Protein AF-A0A401TDI7-F1 (afdb_monomer_lite)

Foldseek 3Di:
DVVVVVCVVVVHQDDLVVVLVVVVVCCVVVVPPDDDPSDVVVSVVVCVVPVDDRPPCPPPPVPDPPVVVVVVVVVVVVVCVVVVDDPVRDDDPPDPPPPDDDDDDDD

Sequence (107 aa):
MEWIRQRRSERMPLTGLMALKQAGKYHKELDIKGGCQYSEDWLQKLKKCNGVKYLKICGDKASADHEAAEIYVGEFAKLISAESLRPEQIYNADETALSWRYVLRKT

Structure (mmCIF, N/CA/C/O backbone):
data_AF-A0A401TDI7-F1
#
_entry.id   AF-A0A401TDI7-F1
#
loop_
_atom_site.group_PDB
_atom_site.id
_atom_site.type_symbol
_atom_site.label_atom_id
_atom_site.label_alt_id
_atom_site.label_comp_id
_atom_site.label_asym_id
_atom_site.label_entity_id
_atom_site.label_seq_id
_atom_site.pdbx_PDB_ins_code
_atom_site.Cartn_x
_atom_site.Cartn_y
_atom_site.Cartn_z
_atom_site.occupancy
_atom_site.B_iso_or_equiv
_atom_site.auth_seq_id
_atom_site.auth_comp_id
_atom_site.auth_asym_id
_atom_site.auth_atom_id
_atom_site.pdbx_PDB_model_num
ATOM 1 N N . MET A 1 1 ? -2.093 3.746 -17.367 1.00 70.00 1 MET A N 1
ATOM 2 C CA . MET A 1 1 ? -2.601 3.875 -15.975 1.00 70.00 1 MET A CA 1
ATOM 3 C C . MET A 1 1 ? -3.731 2.905 -15.632 1.00 70.00 1 MET A C 1
ATOM 5 O O . MET A 1 1 ? -3.934 2.652 -14.451 1.00 70.00 1 MET A O 1
ATOM 9 N N . GLU A 1 2 ? -4.467 2.360 -16.605 1.00 84.19 2 GLU A N 1
ATOM 10 C CA . GLU A 1 2 ? -5.600 1.448 -16.356 1.00 84.19 2 GLU A CA 1
ATOM 11 C C . GLU A 1 2 ? -5.231 0.220 -15.536 1.00 84.19 2 GLU A C 1
ATOM 13 O O . GLU A 1 2 ? -5.919 -0.069 -14.569 1.00 84.19 2 GLU A O 1
ATOM 18 N N . TRP A 1 3 ? -4.082 -0.398 -15.804 1.00 86.56 3 TRP A N 1
ATOM 19 C CA . TRP A 1 3 ? -3.602 -1.511 -14.987 1.00 86.56 3 TRP A CA 1
ATOM 20 C C . TRP A 1 3 ? -3.443 -1.152 -13.501 1.00 86.56 3 TRP A C 1
ATOM 22 O O . TRP A 1 3 ? -3.889 -1.889 -12.630 1.00 86.56 3 TRP A O 1
ATOM 32 N N . ILE A 1 4 ? -2.879 0.019 -13.183 1.00 82.31 4 ILE A N 1
ATOM 33 C CA . ILE A 1 4 ? -2.763 0.486 -11.790 1.00 82.31 4 ILE A CA 1
ATOM 34 C C . ILE A 1 4 ? -4.152 0.717 -11.178 1.00 82.31 4 ILE A C 1
ATOM 36 O O . ILE A 1 4 ? -4.367 0.401 -10.009 1.00 82.31 4 ILE A O 1
ATOM 40 N N . ARG A 1 5 ? -5.102 1.251 -11.959 1.00 82.75 5 ARG A N 1
ATOM 41 C CA . ARG A 1 5 ? -6.491 1.458 -11.517 1.00 82.75 5 ARG A CA 1
ATOM 42 C C . ARG A 1 5 ? -7.195 0.129 -11.231 1.00 82.75 5 ARG A C 1
ATOM 44 O O . ARG A 1 5 ? -7.788 -0.001 -10.166 1.00 82.75 5 ARG A O 1
ATOM 51 N N . GLN A 1 6 ? -7.041 -0.859 -12.109 1.00 85.00 6 GLN A N 1
ATOM 52 C CA . GLN A 1 6 ? -7.579 -2.208 -11.937 1.00 85.00 6 GLN A CA 1
ATOM 53 C C . GLN A 1 6 ? -7.014 -2.893 -10.682 1.00 85.00 6 GLN A C 1
ATOM 55 O O . GLN A 1 6 ? -7.759 -3.428 -9.864 1.00 85.00 6 GLN A O 1
ATOM 60 N N . ARG A 1 7 ? -5.697 -2.816 -10.454 1.00 83.88 7 ARG A N 1
ATOM 61 C CA . ARG A 1 7 ? -5.082 -3.410 -9.252 1.00 83.88 7 ARG A CA 1
ATOM 62 C C . ARG A 1 7 ? -5.596 -2.780 -7.959 1.00 83.88 7 ARG A C 1
ATOM 64 O O . ARG A 1 7 ? -5.773 -3.478 -6.964 1.00 83.88 7 ARG A O 1
ATOM 71 N N . ARG A 1 8 ? -5.877 -1.472 -7.979 1.00 80.12 8 ARG A N 1
ATOM 72 C CA . ARG A 1 8 ? -6.491 -0.770 -6.845 1.00 80.12 8 ARG A CA 1
ATOM 73 C C . ARG A 1 8 ? -7.943 -1.193 -6.613 1.00 80.12 8 ARG A C 1
ATOM 75 O O . ARG A 1 8 ? -8.313 -1.362 -5.456 1.00 80.12 8 ARG A O 1
ATOM 82 N N . SER A 1 9 ? -8.748 -1.402 -7.661 1.00 80.19 9 SER A N 1
ATOM 83 C CA . SER A 1 9 ? -10.120 -1.915 -7.494 1.00 80.19 9 SER A CA 1
ATOM 84 C C . SER A 1 9 ? -10.153 -3.339 -6.9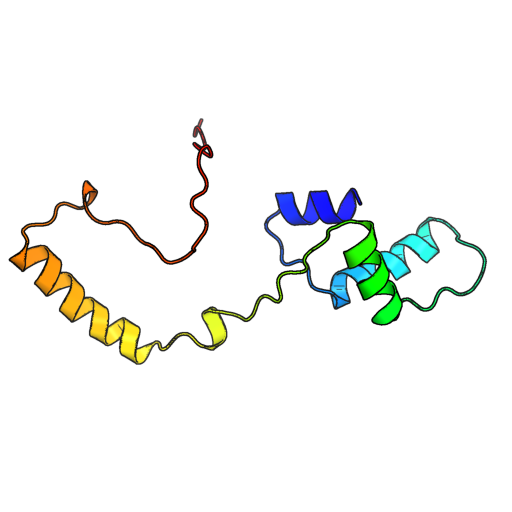38 1.00 80.19 9 SER A C 1
ATOM 86 O O . SER A 1 9 ? -11.045 -3.672 -6.168 1.00 80.19 9 SER A O 1
ATOM 88 N N . GLU A 1 10 ? -9.142 -4.150 -7.255 1.00 82.69 10 GLU A N 1
ATOM 89 C CA . GLU A 1 10 ? -8.957 -5.504 -6.711 1.00 82.69 10 GLU A CA 1
ATOM 90 C C . GLU A 1 10 ? -8.411 -5.517 -5.267 1.00 82.69 10 GLU A C 1
ATOM 92 O O . GLU A 1 10 ? -8.174 -6.588 -4.715 1.00 82.69 10 GLU A O 1
ATOM 97 N N . ARG A 1 11 ? -8.176 -4.345 -4.649 1.00 74.94 11 ARG A N 1
ATOM 98 C CA . ARG A 1 11 ? -7.535 -4.187 -3.324 1.00 74.94 11 ARG A CA 1
ATOM 99 C C . ARG A 1 11 ? -6.197 -4.925 -3.190 1.00 74.94 11 ARG A C 1
ATOM 101 O O . ARG A 1 11 ? -5.790 -5.311 -2.097 1.00 74.94 11 ARG A O 1
ATOM 108 N N . MET A 1 12 ? -5.494 -5.112 -4.302 1.00 74.94 12 MET A N 1
ATOM 109 C CA . MET A 1 12 ? -4.231 -5.832 -4.317 1.00 74.94 12 MET A CA 1
ATOM 110 C C . MET A 1 12 ? -3.066 -4.867 -4.053 1.00 74.94 12 MET A C 1
ATOM 112 O O . MET A 1 12 ? -3.051 -3.757 -4.600 1.00 74.94 12 MET A O 1
ATOM 116 N N . PRO A 1 13 ? -2.047 -5.286 -3.285 1.00 71.25 13 PRO A N 1
ATOM 117 C CA . PRO A 1 13 ? -0.812 -4.543 -3.114 1.00 71.25 13 PRO A CA 1
ATOM 118 C C . PRO A 1 13 ? -0.224 -4.040 -4.429 1.00 71.25 13 PRO A C 1
ATOM 120 O O . PRO A 1 13 ? 0.020 -4.809 -5.364 1.00 71.25 13 PRO A O 1
ATOM 123 N N . LEU A 1 14 ? 0.057 -2.741 -4.483 1.00 76.69 14 LEU A N 1
ATOM 124 C CA . LEU A 1 14 ? 0.787 -2.130 -5.583 1.00 76.69 14 LEU A CA 1
ATOM 125 C C . LEU A 1 14 ? 2.193 -1.798 -5.081 1.00 76.69 14 LEU A C 1
ATOM 127 O O . LEU A 1 14 ? 2.410 -0.754 -4.468 1.00 76.69 14 LEU A O 1
ATOM 131 N N . THR A 1 15 ? 3.147 -2.697 -5.320 1.00 82.81 15 THR A N 1
ATOM 132 C CA . THR A 1 15 ? 4.562 -2.462 -4.994 1.00 82.81 15 THR A CA 1
ATOM 133 C C . THR A 1 15 ? 5.329 -1.954 -6.213 1.00 82.81 15 THR A C 1
ATOM 135 O O . THR A 1 15 ? 4.931 -2.180 -7.359 1.00 82.81 15 THR A O 1
ATOM 138 N N . GLY A 1 16 ? 6.456 -1.276 -5.976 1.00 82.94 16 GLY A N 1
ATOM 139 C CA . GLY A 1 16 ? 7.305 -0.762 -7.054 1.00 82.94 16 GLY A CA 1
ATOM 140 C C . GLY A 1 16 ? 7.817 -1.861 -7.987 1.00 82.94 16 GLY A C 1
ATOM 141 O O . GLY A 1 16 ? 7.699 -1.739 -9.203 1.00 82.94 16 GLY A O 1
ATOM 142 N N . LEU A 1 17 ? 8.267 -2.989 -7.428 1.00 85.06 17 LEU A N 1
ATOM 143 C CA . LEU A 1 17 ? 8.742 -4.146 -8.197 1.00 85.06 17 LEU A CA 1
ATOM 144 C C . LEU A 1 17 ? 7.672 -4.719 -9.134 1.00 85.06 17 LEU A C 1
ATOM 146 O O . LEU A 1 17 ? 7.982 -5.131 -10.250 1.00 85.06 17 LEU A O 1
ATOM 150 N N . MET A 1 18 ? 6.409 -4.734 -8.704 1.00 87.44 18 MET A N 1
ATOM 151 C CA . MET A 1 18 ? 5.306 -5.204 -9.544 1.00 87.44 18 MET A CA 1
ATOM 152 C C . MET A 1 18 ? 5.066 -4.269 -10.726 1.00 87.44 18 MET A C 1
ATOM 154 O O . MET A 1 18 ? 4.860 -4.743 -11.840 1.00 87.44 18 MET A O 1
ATOM 158 N N . ALA A 1 19 ? 5.133 -2.955 -10.505 1.00 86.56 19 ALA A N 1
ATOM 159 C CA . ALA A 1 19 ? 5.010 -1.982 -11.584 1.00 86.56 19 ALA A CA 1
ATOM 160 C C . ALA A 1 19 ? 6.174 -2.066 -12.578 1.00 86.56 19 ALA A C 1
ATOM 162 O O . ALA A 1 19 ? 5.932 -2.018 -13.780 1.00 86.56 19 ALA A O 1
ATOM 163 N N . LEU A 1 20 ? 7.407 -2.266 -12.100 1.00 89.38 20 LEU A N 1
ATOM 164 C CA . LEU A 1 20 ? 8.575 -2.479 -12.961 1.00 89.38 20 LEU A CA 1
ATOM 165 C C . LEU A 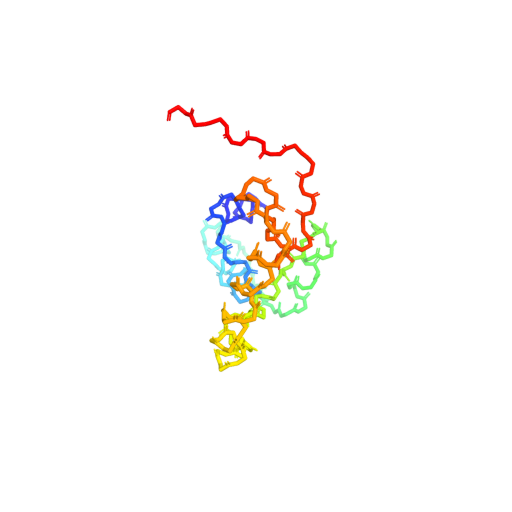1 20 ? 8.420 -3.740 -13.826 1.00 89.38 20 LEU A C 1
ATOM 167 O O . LEU A 1 20 ? 8.576 -3.680 -15.045 1.00 89.38 20 LEU A O 1
ATOM 171 N N . LYS A 1 21 ? 8.036 -4.874 -13.218 1.00 89.94 21 LYS A N 1
ATOM 172 C CA . LYS A 1 21 ? 7.774 -6.125 -13.951 1.00 89.94 21 LYS A CA 1
ATOM 173 C C . LYS A 1 21 ? 6.661 -5.960 -14.985 1.00 89.94 21 LYS A C 1
ATOM 175 O O . LYS A 1 21 ? 6.813 -6.405 -16.121 1.00 89.94 21 LYS A O 1
ATOM 180 N N . GLN A 1 22 ? 5.562 -5.305 -14.611 1.00 91.44 22 GLN A N 1
ATOM 181 C CA . GLN A 1 22 ? 4.451 -5.074 -15.530 1.00 91.44 22 GLN A CA 1
ATOM 182 C C . GLN A 1 22 ? 4.850 -4.156 -16.690 1.00 91.44 22 GLN A C 1
ATOM 184 O O . GLN A 1 22 ? 4.454 -4.404 -17.825 1.00 91.44 22 GLN A O 1
ATOM 189 N N . ALA A 1 23 ? 5.643 -3.116 -16.432 1.00 90.50 23 ALA A N 1
ATOM 190 C CA . ALA A 1 23 ? 6.125 -2.223 -17.478 1.00 90.50 23 ALA A CA 1
ATOM 191 C C . ALA A 1 23 ? 6.977 -2.976 -18.513 1.00 90.50 23 ALA A C 1
ATOM 193 O O . ALA A 1 23 ? 6.769 -2.807 -19.711 1.00 90.50 23 ALA A O 1
ATOM 194 N N . GLY A 1 24 ? 7.843 -3.890 -18.059 1.00 91.38 24 GLY A N 1
ATOM 195 C CA . GLY A 1 24 ? 8.593 -4.786 -18.943 1.00 91.38 24 GLY A CA 1
ATOM 196 C C . GLY A 1 24 ? 7.709 -5.753 -19.742 1.00 91.38 24 GLY A C 1
ATOM 197 O O . GLY A 1 24 ? 8.028 -6.064 -20.887 1.00 91.38 24 GLY A O 1
ATOM 198 N N . LYS A 1 25 ? 6.581 -6.205 -19.178 1.00 92.44 25 LYS A N 1
ATOM 199 C CA . LYS A 1 25 ? 5.590 -7.014 -19.907 1.00 92.44 25 LYS A CA 1
ATOM 200 C C . LYS A 1 25 ? 4.931 -6.202 -21.026 1.00 92.44 25 LYS A C 1
ATOM 202 O O . LYS A 1 25 ? 4.948 -6.644 -22.170 1.00 92.44 25 LYS A O 1
ATOM 207 N N . TYR A 1 26 ? 4.466 -4.988 -20.727 1.00 91.69 26 TYR A N 1
ATOM 208 C CA . TYR A 1 26 ? 3.883 -4.105 -21.742 1.00 91.69 26 TYR A CA 1
ATOM 209 C C . TYR A 1 26 ? 4.874 -3.691 -22.823 1.00 91.69 26 TYR A C 1
ATOM 211 O O . TYR A 1 26 ? 4.481 -3.567 -23.974 1.00 91.69 26 TYR A O 1
ATOM 219 N N . HIS A 1 27 ? 6.154 -3.524 -22.487 1.00 92.31 27 HIS A N 1
ATOM 220 C CA . HIS A 1 27 ? 7.192 -3.248 -23.481 1.00 92.31 27 HIS A CA 1
ATOM 221 C C . HIS A 1 27 ? 7.221 -4.301 -24.593 1.00 92.31 27 HIS A C 1
ATOM 223 O O . HIS A 1 27 ? 7.329 -3.958 -25.765 1.00 92.31 27 HIS A O 1
ATOM 229 N N . LYS A 1 28 ? 7.103 -5.578 -24.205 1.00 91.25 28 LYS A N 1
ATOM 230 C CA . LYS A 1 28 ? 7.084 -6.715 -25.129 1.00 91.25 28 LYS A CA 1
ATOM 231 C C . LYS A 1 28 ? 5.755 -6.820 -25.871 1.00 91.25 28 LYS A C 1
ATOM 233 O O . LYS A 1 28 ? 5.753 -7.022 -27.074 1.00 91.25 28 LYS A O 1
ATOM 238 N N . GLU A 1 29 ? 4.636 -6.685 -25.159 1.00 93.88 29 GLU A N 1
ATOM 239 C CA . GLU A 1 29 ? 3.290 -6.814 -25.744 1.00 93.88 29 GLU A CA 1
ATOM 240 C C . GLU A 1 29 ? 2.966 -5.704 -26.749 1.00 93.88 29 GLU A C 1
ATOM 242 O O . GLU A 1 29 ? 2.248 -5.944 -27.713 1.00 93.88 29 GLU A O 1
ATOM 247 N N . LEU A 1 30 ? 3.495 -4.499 -26.529 1.00 91.88 30 LEU A N 1
ATOM 248 C CA . LEU A 1 30 ? 3.286 -3.341 -27.398 1.00 91.88 30 LEU A CA 1
ATOM 249 C C . LEU A 1 30 ? 4.381 -3.181 -28.466 1.00 91.88 30 LEU A C 1
ATOM 251 O O . LEU A 1 30 ? 4.372 -2.175 -29.170 1.00 91.88 30 LEU A O 1
ATOM 255 N N . ASP A 1 31 ? 5.322 -4.129 -28.557 1.00 91.88 31 ASP A N 1
ATOM 256 C CA . ASP A 1 31 ? 6.469 -4.108 -29.480 1.00 91.88 31 ASP A CA 1
ATOM 257 C C . ASP A 1 31 ? 7.195 -2.747 -29.512 1.00 91.88 31 ASP A C 1
ATOM 259 O O . ASP A 1 31 ? 7.482 -2.161 -30.561 1.00 91.88 31 ASP A O 1
ATOM 263 N N . ILE A 1 32 ? 7.450 -2.185 -28.324 1.00 90.50 32 ILE A N 1
ATOM 264 C CA . ILE A 1 32 ? 8.098 -0.878 -28.212 1.00 90.50 32 ILE A CA 1
ATOM 265 C C . ILE A 1 32 ? 9.546 -1.021 -28.683 1.00 90.50 32 ILE A C 1
ATOM 267 O O . ILE A 1 32 ? 10.338 -1.758 -28.100 1.00 90.50 32 ILE A O 1
ATOM 271 N N . LYS A 1 33 ? 9.910 -0.288 -29.738 1.00 91.00 33 LYS A N 1
ATOM 272 C CA . LYS A 1 33 ? 11.274 -0.305 -30.272 1.00 91.00 33 LYS A CA 1
ATOM 273 C C . LYS A 1 33 ? 12.235 0.453 -29.354 1.00 91.00 33 LYS A C 1
ATOM 275 O O . LYS A 1 33 ? 11.961 1.579 -28.943 1.00 91.00 33 LYS A O 1
ATOM 280 N N . GLY A 1 34 ? 13.408 -0.137 -29.130 1.00 84.31 34 GLY A N 1
ATOM 281 C CA . GLY A 1 34 ? 14.492 0.447 -28.338 1.00 84.31 34 GLY A CA 1
ATOM 282 C C . GLY A 1 34 ? 14.479 -0.000 -26.876 1.00 84.31 34 GLY A C 1
ATOM 283 O O . GLY A 1 34 ? 13.434 -0.235 -26.280 1.00 84.31 34 GLY A O 1
ATOM 284 N N . GLY A 1 35 ? 15.665 -0.125 -26.279 1.00 81.12 35 GLY A N 1
ATOM 285 C CA . GLY A 1 35 ? 15.790 -0.551 -24.888 1.00 81.12 35 GLY A CA 1
ATOM 286 C C . GLY A 1 35 ? 15.259 0.509 -23.924 1.00 81.12 35 GLY A C 1
ATOM 287 O O . GLY A 1 35 ? 15.731 1.643 -23.921 1.00 81.12 35 GLY A O 1
ATOM 288 N N . CYS A 1 36 ? 14.315 0.134 -23.061 1.00 81.38 36 CYS A N 1
ATOM 289 C CA . CYS A 1 36 ? 13.928 0.943 -21.909 1.00 81.38 36 CYS A CA 1
ATOM 290 C C . CYS A 1 36 ? 14.438 0.271 -20.631 1.00 81.38 36 CYS A C 1
ATOM 292 O O . CYS A 1 36 ? 14.058 -0.860 -20.323 1.00 81.38 36 CYS A O 1
ATOM 294 N N . GLN A 1 37 ? 15.294 0.960 -19.873 1.00 83.31 37 GLN A N 1
ATOM 295 C CA . GLN A 1 37 ? 15.640 0.519 -18.526 1.00 83.31 37 GLN A CA 1
ATOM 296 C C . GLN A 1 37 ? 14.527 0.930 -17.562 1.00 83.31 37 GLN A C 1
ATOM 298 O O . GLN A 1 37 ? 14.409 2.090 -17.168 1.00 83.31 37 GLN A O 1
ATOM 303 N N . TYR A 1 38 ? 13.721 -0.049 -17.162 1.00 87.50 38 TYR A N 1
ATOM 304 C CA . TYR A 1 38 ? 12.733 0.082 -16.094 1.00 87.50 38 TYR A CA 1
ATOM 305 C C . TYR A 1 38 ? 13.439 0.084 -14.729 1.00 87.50 38 TYR A C 1
ATOM 307 O O . TYR A 1 38 ? 13.390 -0.892 -13.983 1.00 87.50 38 TYR A O 1
ATOM 315 N N . SER A 1 39 ? 14.162 1.168 -14.446 1.00 87.69 39 SER A N 1
ATOM 316 C CA . SER A 1 39 ? 14.892 1.394 -13.197 1.00 87.69 39 SER A CA 1
ATOM 317 C C . SER A 1 39 ? 14.007 2.017 -12.112 1.00 87.69 39 SER A C 1
ATOM 319 O O . SER A 1 39 ? 12.880 2.455 -12.368 1.00 87.69 39 SER A O 1
ATOM 321 N N . GLU A 1 40 ? 14.529 2.109 -10.887 1.00 85.94 40 GLU A N 1
ATOM 322 C CA . GLU A 1 40 ? 13.851 2.837 -9.808 1.00 85.94 40 GLU A CA 1
ATOM 323 C C . GLU A 1 40 ? 13.617 4.311 -10.184 1.00 85.94 40 GLU A C 1
ATOM 325 O O . GLU A 1 40 ? 12.539 4.839 -9.926 1.00 85.94 40 GLU A O 1
ATOM 330 N N . ASP A 1 41 ? 14.547 4.960 -10.890 1.00 89.06 41 ASP A N 1
ATOM 331 C CA . ASP A 1 41 ? 14.373 6.346 -11.351 1.00 89.06 41 ASP A CA 1
ATOM 332 C C . ASP A 1 41 ? 13.206 6.498 -12.329 1.00 89.06 41 ASP A C 1
ATOM 334 O O . ASP A 1 41 ? 12.433 7.460 -12.253 1.00 89.06 41 ASP A O 1
ATOM 338 N N . TRP A 1 42 ? 13.043 5.537 -13.244 1.00 90.25 42 TRP A N 1
ATOM 339 C CA . TRP A 1 42 ? 11.884 5.498 -14.133 1.00 90.25 42 TRP A CA 1
ATOM 340 C C . TRP A 1 42 ? 10.589 5.374 -13.324 1.00 90.25 42 TRP A C 1
ATOM 342 O O . TRP A 1 42 ? 9.622 6.100 -13.570 1.00 90.25 42 TRP A O 1
ATOM 352 N N . LEU A 1 43 ? 10.591 4.515 -12.303 1.00 88.00 43 LEU A N 1
ATOM 353 C CA . LEU A 1 43 ? 9.450 4.339 -11.416 1.00 88.00 43 LEU A CA 1
ATOM 354 C C . LEU A 1 43 ? 9.134 5.620 -10.629 1.00 88.00 43 LEU A C 1
ATOM 356 O O . LEU A 1 43 ? 7.965 5.977 -10.505 1.00 88.00 43 LEU A O 1
ATOM 360 N N . GLN A 1 44 ? 10.136 6.337 -10.117 1.00 86.50 44 GLN A N 1
ATOM 361 C CA . GLN A 1 44 ? 9.943 7.610 -9.411 1.00 86.50 44 GLN A CA 1
ATOM 362 C C . GLN A 1 44 ? 9.354 8.687 -10.328 1.00 86.50 44 GLN A C 1
ATOM 364 O O . GLN A 1 44 ? 8.433 9.408 -9.933 1.00 86.50 44 GLN A O 1
ATOM 369 N N . LYS A 1 45 ? 9.810 8.760 -11.583 1.00 88.88 45 LYS A N 1
ATOM 370 C CA . LYS A 1 45 ? 9.214 9.651 -12.589 1.00 88.88 45 LYS A CA 1
ATOM 371 C C . LYS A 1 45 ? 7.760 9.277 -12.870 1.00 88.88 45 LYS A C 1
ATOM 373 O O . LYS A 1 45 ? 6.902 10.154 -12.827 1.00 88.88 45 LYS A O 1
ATOM 378 N N . LEU A 1 46 ? 7.457 7.989 -13.048 1.00 85.25 46 LEU A N 1
ATOM 379 C CA . LEU A 1 46 ? 6.085 7.498 -13.219 1.00 85.25 46 LEU A CA 1
ATOM 380 C C . LEU A 1 46 ? 5.190 7.864 -12.019 1.00 85.25 46 LEU A C 1
ATOM 382 O O . LEU A 1 46 ? 4.061 8.316 -12.202 1.00 85.25 46 LEU A O 1
ATOM 386 N N . LYS A 1 47 ? 5.694 7.721 -10.783 1.00 84.75 47 LYS A N 1
ATOM 387 C CA . LYS A 1 47 ? 4.988 8.153 -9.560 1.00 84.75 47 LYS A CA 1
ATOM 388 C C . LYS A 1 47 ? 4.635 9.631 -9.623 1.00 84.75 47 LYS A C 1
ATOM 390 O O . LYS A 1 47 ? 3.476 9.989 -9.415 1.00 84.75 47 LYS A O 1
ATOM 395 N N . LYS A 1 48 ? 5.632 10.467 -9.922 1.00 84.88 48 LYS A N 1
ATOM 396 C CA . LYS A 1 48 ? 5.503 11.925 -9.947 1.00 84.88 48 LYS A CA 1
ATOM 397 C C . LYS A 1 48 ? 4.548 12.395 -11.044 1.00 84.88 48 LYS A C 1
ATOM 399 O O . LYS A 1 48 ? 3.667 13.197 -10.761 1.00 84.88 48 LYS A O 1
ATOM 404 N N . CYS A 1 49 ? 4.685 11.876 -12.263 1.00 84.69 49 CYS A N 1
ATOM 405 C CA . CYS A 1 49 ? 3.860 12.273 -13.405 1.00 84.69 49 CYS A CA 1
ATOM 406 C C . CYS A 1 49 ? 2.390 11.874 -13.248 1.00 84.69 49 CYS A C 1
ATOM 408 O O . CYS A 1 49 ? 1.509 12.575 -13.735 1.00 84.69 49 CYS A O 1
ATOM 410 N N . ASN A 1 50 ? 2.112 10.756 -12.574 1.00 80.75 50 ASN A N 1
ATOM 411 C CA . ASN A 1 50 ? 0.768 10.188 -12.519 1.00 80.75 50 ASN A CA 1
ATOM 412 C C . ASN A 1 50 ? 0.128 10.246 -11.121 1.00 80.75 50 ASN A C 1
ATOM 414 O O . ASN A 1 50 ? -0.917 9.629 -10.908 1.00 80.75 50 ASN A O 1
ATOM 418 N N . GLY A 1 51 ? 0.753 10.938 -10.161 1.00 79.06 51 GLY A N 1
ATOM 419 C CA . GLY A 1 51 ? 0.262 11.047 -8.782 1.00 79.06 51 GLY A CA 1
ATOM 420 C C . GLY A 1 51 ? 0.142 9.699 -8.060 1.00 79.06 51 GLY A C 1
ATOM 421 O O . GLY A 1 51 ? -0.654 9.548 -7.130 1.00 79.06 51 GLY A O 1
ATOM 422 N N . VAL A 1 52 ? 0.894 8.683 -8.495 1.00 77.38 52 VAL A N 1
ATOM 423 C CA . VAL A 1 52 ? 0.806 7.334 -7.926 1.00 77.38 52 VAL A CA 1
ATOM 424 C C . VAL A 1 52 ? 1.649 7.273 -6.664 1.00 77.38 52 VAL A C 1
ATOM 426 O O . VAL A 1 52 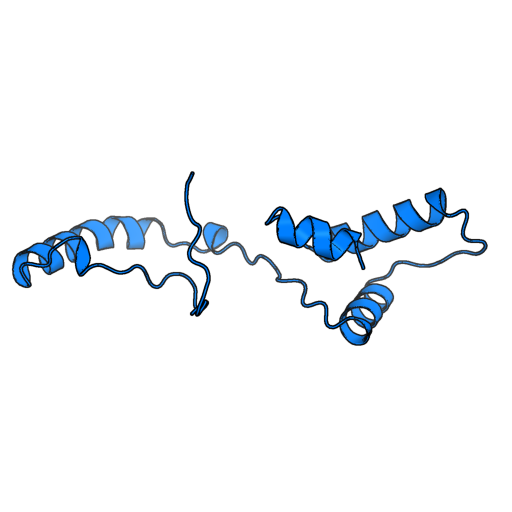? 2.873 7.193 -6.716 1.00 77.38 52 VAL A O 1
ATOM 429 N N . LYS A 1 53 ? 0.985 7.229 -5.512 1.00 71.38 53 LYS A N 1
ATOM 430 C CA . LYS A 1 53 ? 1.602 6.750 -4.274 1.00 71.38 53 LYS A CA 1
ATOM 431 C C . LYS A 1 53 ? 1.576 5.221 -4.290 1.00 71.38 53 LYS A C 1
ATOM 433 O O . LYS A 1 53 ? 0.499 4.622 -4.322 1.00 71.38 53 LYS A O 1
ATOM 438 N N . TYR A 1 54 ? 2.752 4.599 -4.327 1.00 67.19 54 TYR A N 1
ATOM 439 C CA . TYR A 1 54 ? 2.887 3.186 -3.984 1.00 67.19 54 TYR A CA 1
ATOM 440 C C . TYR A 1 54 ? 2.919 3.143 -2.466 1.00 67.19 54 TYR A C 1
ATOM 442 O O . TYR A 1 54 ? 3.881 3.617 -1.863 1.00 67.19 54 TYR A O 1
ATOM 450 N N . LEU A 1 55 ? 1.845 2.653 -1.855 1.00 59.41 55 LEU A N 1
ATOM 451 C CA . LEU A 1 55 ? 1.887 2.335 -0.440 1.00 59.41 55 LEU A CA 1
ATOM 452 C C . LEU A 1 55 ? 2.904 1.208 -0.311 1.00 59.41 55 LEU A C 1
ATOM 454 O O . LEU A 1 55 ? 2.705 0.109 -0.834 1.00 59.41 55 LEU A O 1
ATOM 458 N N . LYS A 1 56 ? 4.039 1.502 0.327 1.00 54.28 56 LYS A N 1
ATOM 459 C CA . LYS A 1 56 ? 4.838 0.439 0.913 1.00 54.28 56 LYS A CA 1
ATOM 460 C C . LYS A 1 56 ? 3.876 -0.192 1.902 1.00 54.28 56 LYS A C 1
ATOM 462 O O . LYS A 1 56 ? 3.511 0.449 2.880 1.00 54.28 56 LYS A O 1
ATOM 467 N N . ILE A 1 57 ? 3.407 -1.393 1.596 1.00 51.47 57 ILE A N 1
ATOM 468 C CA . ILE A 1 57 ? 2.793 -2.237 2.608 1.00 51.47 57 ILE A CA 1
ATOM 469 C C . ILE A 1 57 ? 3.953 -2.594 3.529 1.00 51.47 57 ILE A C 1
ATOM 471 O O . ILE A 1 57 ? 4.600 -3.625 3.370 1.00 51.47 57 ILE A O 1
ATOM 475 N N . CYS A 1 58 ? 4.332 -1.652 4.395 1.00 43.69 58 CYS A N 1
ATOM 476 C CA . CYS A 1 58 ? 4.919 -2.020 5.660 1.00 43.69 58 CYS A CA 1
ATOM 477 C C . CYS A 1 58 ? 3.835 -2.877 6.281 1.00 43.69 58 CYS A C 1
ATOM 479 O O . CYS A 1 58 ? 2.710 -2.422 6.454 1.00 43.69 58 CYS A O 1
ATOM 481 N N . GLY A 1 59 ? 4.127 -4.166 6.402 1.00 45.78 59 GLY A N 1
ATOM 482 C CA . GLY A 1 59 ? 3.187 -5.076 7.005 1.00 45.78 59 GLY A CA 1
ATOM 483 C C . GLY A 1 59 ? 2.966 -4.600 8.423 1.00 45.78 59 GLY A C 1
ATOM 484 O O . GLY A 1 59 ? 3.818 -4.852 9.265 1.00 45.78 59 GLY A O 1
ATOM 485 N N . ASP A 1 60 ? 1.819 -3.990 8.691 1.00 49.88 60 ASP A N 1
ATOM 486 C CA . ASP A 1 60 ? 1.318 -3.887 10.060 1.00 49.88 60 ASP A CA 1
ATOM 487 C C . ASP A 1 60 ? 1.259 -5.298 10.670 1.00 49.88 60 ASP A C 1
ATOM 489 O O . ASP A 1 60 ? 1.596 -5.509 11.826 1.00 49.88 60 ASP A O 1
ATOM 493 N N . LYS A 1 61 ? 1.038 -6.322 9.830 1.00 52.97 61 LYS A N 1
ATOM 494 C CA . LYS A 1 61 ? 1.200 -7.741 10.180 1.00 52.97 61 LYS A CA 1
ATOM 495 C C . LYS A 1 61 ? 2.600 -8.181 10.622 1.00 52.97 61 LYS A C 1
ATOM 497 O O . LYS A 1 61 ? 2.698 -9.216 11.263 1.00 52.97 61 LYS A O 1
ATOM 502 N N . ALA A 1 62 ? 3.668 -7.494 10.224 1.00 52.81 62 ALA A N 1
ATOM 503 C CA . ALA A 1 62 ? 5.042 -7.903 10.533 1.00 52.81 62 ALA A CA 1
ATOM 504 C C . ALA A 1 62 ? 5.614 -7.199 11.775 1.00 52.81 62 ALA A C 1
ATOM 506 O O . ALA A 1 62 ? 6.628 -7.654 12.294 1.00 52.81 62 ALA A O 1
ATOM 507 N N . SER A 1 63 ? 4.986 -6.114 12.244 1.00 59.03 63 SER A N 1
ATOM 508 C CA . SER A 1 63 ? 5.350 -5.425 13.492 1.00 59.03 63 SER A CA 1
ATOM 509 C C . SER A 1 63 ? 4.247 -5.463 14.550 1.00 59.03 63 SER A C 1
ATOM 511 O O . SER A 1 63 ? 4.346 -4.739 15.538 1.00 59.03 63 SER A O 1
ATOM 513 N N . ALA A 1 64 ? 3.181 -6.236 14.331 1.00 68.69 64 ALA A N 1
ATOM 514 C CA . ALA A 1 64 ? 2.120 -6.402 15.312 1.00 68.69 64 ALA A CA 1
ATOM 515 C C . ALA A 1 64 ? 2.670 -7.139 16.536 1.00 68.69 64 ALA A C 1
ATOM 517 O O . ALA A 1 64 ? 3.200 -8.246 16.424 1.00 68.69 64 ALA A O 1
ATOM 518 N N . ASP A 1 65 ? 2.533 -6.517 17.701 1.00 83.75 65 ASP A N 1
ATOM 519 C CA . ASP A 1 65 ? 2.851 -7.140 18.977 1.00 83.75 65 ASP A CA 1
ATOM 520 C C . ASP A 1 65 ? 1.688 -8.052 19.382 1.00 83.75 65 ASP A C 1
ATOM 522 O O . ASP A 1 65 ? 0.657 -7.613 19.897 1.00 83.75 65 ASP A O 1
ATOM 526 N N . HIS A 1 66 ? 1.835 -9.335 19.063 1.00 85.44 66 HIS A N 1
ATOM 527 C CA . HIS A 1 66 ? 0.824 -10.341 19.360 1.00 85.44 66 HIS A CA 1
ATOM 528 C C . HIS A 1 66 ? 0.636 -10.548 20.866 1.00 85.44 66 HIS A C 1
ATOM 530 O O . HIS A 1 66 ? -0.491 -10.773 21.299 1.00 85.44 66 HIS A O 1
ATOM 536 N N . GLU A 1 67 ? 1.701 -10.415 21.658 1.00 88.81 67 GLU A N 1
ATOM 537 C CA . GLU A 1 67 ? 1.644 -10.583 23.110 1.00 88.81 67 GLU A CA 1
ATOM 538 C C . GLU A 1 67 ? 0.865 -9.428 23.750 1.00 88.81 67 GLU A C 1
ATOM 540 O O . GLU A 1 67 ? -0.077 -9.652 24.513 1.00 88.81 67 GLU A O 1
ATOM 545 N N . ALA A 1 68 ? 1.169 -8.186 23.361 1.00 88.56 68 ALA A N 1
ATOM 546 C CA . ALA A 1 68 ? 0.414 -7.023 23.816 1.00 88.56 68 ALA A CA 1
ATOM 547 C C . ALA A 1 68 ? -1.066 -7.091 23.398 1.00 88.56 68 ALA A C 1
ATOM 549 O O . ALA A 1 68 ? -1.947 -6.738 24.185 1.00 88.56 68 ALA A O 1
ATOM 550 N N . ALA A 1 69 ? -1.359 -7.577 22.187 1.00 87.56 69 ALA A N 1
ATOM 551 C CA . ALA A 1 69 ? -2.732 -7.748 21.718 1.00 87.56 69 ALA A CA 1
ATOM 552 C C . ALA A 1 69 ? -3.509 -8.782 22.552 1.00 87.56 69 ALA A C 1
ATOM 554 O O . ALA A 1 69 ? -4.658 -8.527 22.911 1.00 87.56 69 ALA A O 1
ATOM 555 N N . GLU A 1 70 ? -2.893 -9.918 22.896 1.00 90.69 70 GLU A N 1
ATOM 556 C CA . GLU A 1 70 ? -3.508 -10.942 23.752 1.00 90.69 70 GLU A CA 1
ATOM 557 C C . GLU A 1 70 ? -3.799 -10.414 25.163 1.00 90.69 70 GLU A C 1
ATOM 559 O O . GLU A 1 70 ? -4.885 -10.651 25.698 1.00 90.69 70 GLU A O 1
ATOM 564 N N . ILE A 1 71 ? -2.881 -9.633 25.739 1.00 93.12 71 ILE A N 1
ATOM 565 C CA . ILE A 1 71 ? -3.079 -8.984 27.044 1.00 93.12 71 ILE A CA 1
ATOM 566 C C . ILE A 1 71 ? -4.242 -7.982 26.979 1.00 93.12 71 ILE A C 1
ATOM 568 O O . ILE A 1 71 ? -5.113 -7.970 27.858 1.00 93.12 71 ILE A O 1
ATOM 572 N N . TYR A 1 72 ? -4.303 -7.179 25.913 1.00 91.56 72 TYR A N 1
ATOM 573 C CA . TYR A 1 72 ? -5.307 -6.128 25.757 1.00 91.56 72 TYR A CA 1
ATOM 574 C C . TYR A 1 72 ? -6.743 -6.666 25.674 1.00 91.56 72 TYR A C 1
ATOM 576 O O . TYR A 1 72 ? -7.670 -5.992 26.120 1.00 91.56 72 TYR A O 1
ATOM 584 N N . VAL A 1 73 ? -6.959 -7.900 25.194 1.00 93.56 73 VAL A N 1
ATOM 585 C CA . VAL A 1 73 ? -8.295 -8.535 25.188 1.00 93.56 73 VAL A CA 1
ATOM 586 C C . VAL A 1 73 ? -8.919 -8.532 26.589 1.00 93.56 73 VAL A C 1
ATOM 588 O O . VAL A 1 73 ? -10.105 -8.224 26.746 1.00 93.56 73 VAL A O 1
ATOM 591 N N . GLY A 1 74 ? -8.124 -8.837 27.619 1.00 94.06 74 GLY A N 1
ATOM 592 C CA . GLY A 1 74 ? -8.589 -8.851 29.004 1.00 94.06 74 GLY A CA 1
ATOM 593 C C . GLY A 1 74 ? -8.908 -7.455 29.544 1.00 94.06 74 GLY A C 1
ATOM 594 O O . GLY A 1 74 ? -9.896 -7.277 30.260 1.00 94.06 74 GLY A O 1
ATOM 595 N N . GLU A 1 75 ? -8.100 -6.454 29.197 1.00 94.38 75 GLU A N 1
ATOM 596 C CA . GLU A 1 75 ? -8.336 -5.055 29.577 1.00 94.38 75 GLU A CA 1
ATOM 597 C C . GLU A 1 75 ? -9.585 -4.489 28.897 1.00 94.38 75 GLU A C 1
ATOM 599 O O . GLU A 1 75 ? -10.422 -3.854 29.541 1.00 94.38 75 GLU A O 1
ATOM 604 N N . PHE A 1 76 ? -9.761 -4.797 27.616 1.00 93.81 76 PHE A N 1
ATOM 605 C CA . PHE A 1 76 ? -10.897 -4.352 26.826 1.00 93.81 76 PHE A CA 1
ATOM 606 C C . PHE A 1 76 ? -12.225 -4.929 27.339 1.00 93.81 76 PHE A C 1
ATOM 608 O O . PHE A 1 76 ? -13.211 -4.203 27.467 1.00 93.81 76 PHE A O 1
ATOM 615 N N . ALA A 1 77 ? -12.252 -6.207 27.732 1.00 94.06 77 ALA A N 1
ATOM 616 C CA . ALA A 1 77 ? -13.434 -6.822 28.342 1.00 94.06 77 ALA A CA 1
ATOM 617 C C . ALA A 1 77 ? -13.828 -6.160 29.679 1.00 94.06 77 ALA A C 1
ATOM 619 O O . ALA A 1 77 ? -15.019 -5.976 29.964 1.00 94.06 77 ALA A O 1
ATOM 620 N N . LYS A 1 78 ? -12.835 -5.763 30.490 1.00 95.75 78 LYS A N 1
ATOM 621 C CA . LYS A 1 78 ? -13.068 -5.008 31.732 1.00 95.75 78 LYS A CA 1
ATOM 622 C C . LYS A 1 78 ? -13.649 -3.628 31.441 1.00 95.75 78 LYS A C 1
ATOM 624 O O . LYS A 1 78 ? -14.598 -3.236 32.111 1.00 95.75 78 LYS A O 1
ATOM 629 N N . LEU A 1 79 ? -13.128 -2.931 30.430 1.00 94.50 79 LEU A N 1
ATOM 630 C CA . LEU A 1 79 ? -13.623 -1.619 30.011 1.00 94.50 79 LEU A CA 1
ATOM 631 C C . LEU A 1 79 ? -15.085 -1.684 29.546 1.00 94.50 79 LEU A C 1
ATOM 633 O O . LEU A 1 79 ? -15.904 -0.897 30.011 1.00 94.50 79 LEU A O 1
ATOM 637 N N . ILE A 1 80 ? -15.433 -2.658 28.693 1.00 95.38 80 ILE A N 1
ATOM 638 C CA . ILE A 1 80 ? -16.818 -2.867 28.232 1.00 95.38 80 ILE A CA 1
ATOM 639 C C . ILE A 1 80 ? -17.762 -3.063 29.419 1.00 95.38 80 ILE A C 1
ATOM 641 O O . ILE A 1 80 ? -18.838 -2.469 29.456 1.00 95.38 80 ILE A O 1
ATOM 645 N N . SER A 1 81 ? -17.352 -3.885 30.387 1.00 94.12 81 SER A N 1
ATOM 646 C CA . SER A 1 81 ? -18.169 -4.193 31.564 1.00 94.12 81 SER A CA 1
ATOM 647 C C . SER A 1 81 ? -18.311 -2.990 32.502 1.00 94.12 81 SER A C 1
ATOM 649 O O . SER A 1 81 ? -19.405 -2.734 32.997 1.00 94.12 81 SER A O 1
ATOM 651 N N . ALA A 1 82 ? -17.228 -2.241 32.734 1.00 95.50 82 ALA A N 1
ATOM 652 C CA . ALA A 1 82 ? -17.221 -1.074 33.616 1.00 95.50 82 ALA A CA 1
ATOM 653 C C . ALA A 1 82 ? -18.090 0.070 33.075 1.00 95.50 8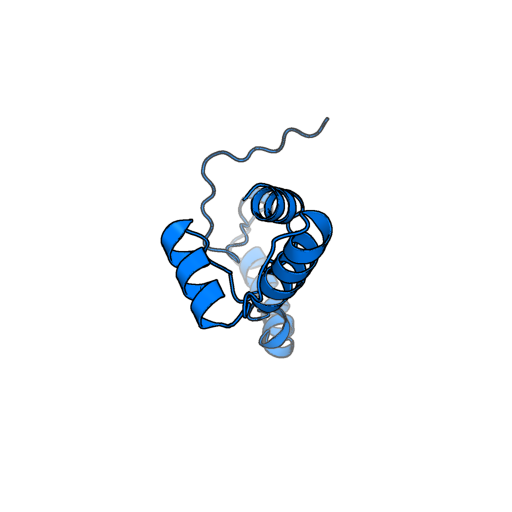2 ALA A C 1
ATOM 655 O O . ALA A 1 82 ? -18.869 0.662 33.815 1.00 95.50 82 ALA A O 1
ATOM 656 N N . GLU A 1 83 ? -17.997 0.331 31.773 1.00 93.62 83 GLU A N 1
ATOM 657 C CA . GLU A 1 83 ? -18.713 1.417 31.097 1.00 93.62 83 GLU A CA 1
ATOM 658 C C . GLU A 1 83 ? -20.086 0.977 30.553 1.00 93.62 83 GLU A C 1
ATOM 660 O O . GLU A 1 83 ? -20.811 1.769 29.954 1.00 93.62 83 GLU A O 1
ATOM 665 N N . SER A 1 84 ? -20.461 -0.297 30.748 1.00 94.50 84 SER A N 1
ATOM 666 C CA . SER A 1 84 ? -21.696 -0.896 30.216 1.00 94.50 84 SER A CA 1
ATOM 667 C C . SER A 1 84 ? -21.885 -0.635 28.713 1.00 94.50 84 SER A C 1
ATOM 669 O O . SER A 1 84 ? -22.984 -0.324 28.244 1.00 94.50 84 SER A O 1
ATOM 671 N N . LEU A 1 85 ? -20.793 -0.735 27.946 1.00 93.44 85 LEU A N 1
ATOM 672 C CA . LEU A 1 85 ? -20.800 -0.430 26.518 1.00 93.44 85 LEU A CA 1
ATOM 673 C C . LEU A 1 85 ? -21.580 -1.489 25.752 1.00 93.44 85 LEU A C 1
ATOM 675 O O . LEU A 1 85 ? -21.350 -2.691 25.889 1.00 93.44 85 LEU A O 1
ATOM 679 N N . ARG A 1 86 ? -22.465 -1.029 24.872 1.00 90.94 86 ARG A N 1
ATOM 680 C CA . ARG A 1 86 ? -23.126 -1.911 23.914 1.00 90.94 86 ARG A CA 1
ATOM 681 C C . ARG A 1 86 ? -22.253 -2.090 22.671 1.00 90.94 86 ARG A C 1
ATOM 683 O O . ARG A 1 86 ? -21.496 -1.175 22.333 1.00 90.94 86 ARG A O 1
ATOM 690 N N . PRO A 1 87 ? -22.385 -3.207 21.940 1.00 85.50 87 PRO A N 1
ATOM 691 C CA . PRO A 1 87 ? -21.637 -3.432 20.705 1.00 85.50 87 PRO A CA 1
ATOM 692 C C . PRO A 1 87 ? -21.749 -2.282 19.692 1.00 85.50 87 PRO A C 1
ATOM 694 O O . PRO A 1 87 ? -20.779 -1.970 19.012 1.00 85.50 87 PRO A O 1
ATOM 697 N N . GLU A 1 88 ? -22.891 -1.587 19.632 1.00 90.19 88 GLU A N 1
ATOM 698 C CA . GLU A 1 88 ? -23.119 -0.451 18.725 1.00 90.19 88 GLU A CA 1
ATOM 699 C C . GLU A 1 88 ? -22.325 0.814 19.102 1.00 90.19 88 GLU A C 1
ATOM 701 O O . GLU A 1 88 ? -22.307 1.788 18.347 1.00 90.19 88 GLU A O 1
ATOM 706 N N . GLN A 1 89 ? -21.704 0.838 20.282 1.00 87.75 89 GLN A N 1
ATOM 707 C CA . GLN A 1 89 ? -20.870 1.939 20.773 1.00 87.75 89 GLN A CA 1
ATOM 708 C C . GLN A 1 89 ? -19.372 1.657 20.603 1.00 87.75 89 GLN A C 1
ATOM 710 O O . GLN A 1 89 ? -18.553 2.529 20.888 1.00 87.75 89 GLN A O 1
ATOM 715 N N . ILE A 1 90 ? -19.010 0.460 20.137 1.00 88.69 90 ILE A N 1
ATOM 716 C CA . ILE A 1 90 ? -17.626 0.026 19.970 1.00 88.69 90 ILE A CA 1
ATOM 717 C C . ILE A 1 90 ? -17.225 0.211 18.506 1.00 88.69 90 ILE A C 1
ATOM 719 O O . ILE A 1 90 ? -17.775 -0.426 17.609 1.00 88.69 90 ILE A O 1
ATOM 723 N N . TYR A 1 91 ? -16.232 1.064 18.267 1.00 83.81 91 TYR A N 1
ATOM 724 C CA . TYR A 1 91 ? -15.719 1.356 16.931 1.00 83.81 91 TYR A CA 1
ATOM 725 C C . TYR A 1 91 ? -14.221 1.057 16.879 1.00 83.81 91 TYR A C 1
ATOM 727 O O . TYR A 1 91 ? -13.467 1.530 17.726 1.00 83.81 91 TYR A O 1
ATOM 735 N N . ASN A 1 92 ? -13.789 0.283 15.880 1.00 80.00 92 ASN A N 1
ATOM 736 C CA . ASN A 1 92 ? -12.368 0.063 15.623 1.00 80.00 92 ASN A CA 1
ATOM 737 C C . ASN A 1 92 ? -11.792 1.249 14.829 1.00 80.00 92 ASN A C 1
ATOM 739 O O . ASN A 1 92 ? -12.367 1.649 13.815 1.00 80.00 92 ASN A O 1
ATOM 743 N N . ALA A 1 93 ? -10.655 1.781 15.271 1.00 70.00 93 ALA A N 1
ATOM 744 C CA . ALA A 1 93 ? -9.937 2.880 14.631 1.00 70.00 93 ALA A CA 1
ATOM 745 C C . ALA A 1 93 ? -8.530 2.429 14.196 1.00 70.00 93 ALA A C 1
ATOM 747 O O . ALA A 1 93 ? -7.536 3.051 14.548 1.00 70.00 93 ALA A O 1
ATOM 748 N N . ASP A 1 94 ? -8.455 1.323 13.455 1.00 61.62 94 ASP A N 1
ATOM 749 C CA . ASP A 1 94 ? -7.187 0.699 13.036 1.00 61.62 94 ASP A CA 1
ATOM 750 C C . ASP A 1 94 ? -6.603 1.309 11.746 1.00 61.62 94 ASP A C 1
ATOM 752 O O . ASP A 1 94 ? -5.412 1.230 11.479 1.00 61.62 94 ASP A O 1
ATOM 756 N N . GLU A 1 95 ? -7.416 2.019 10.961 1.00 51.59 95 GLU A N 1
ATOM 757 C CA . GLU A 1 95 ? -6.939 2.746 9.785 1.00 51.59 95 GLU A CA 1
ATOM 758 C C . GLU A 1 95 ? -7.463 4.182 9.814 1.00 51.59 95 GLU A C 1
ATOM 760 O O . GLU A 1 95 ? -8.670 4.438 9.835 1.00 51.59 95 GLU A O 1
ATOM 765 N N . THR A 1 96 ? -6.545 5.150 9.755 1.00 46.38 96 THR A N 1
ATOM 766 C CA . T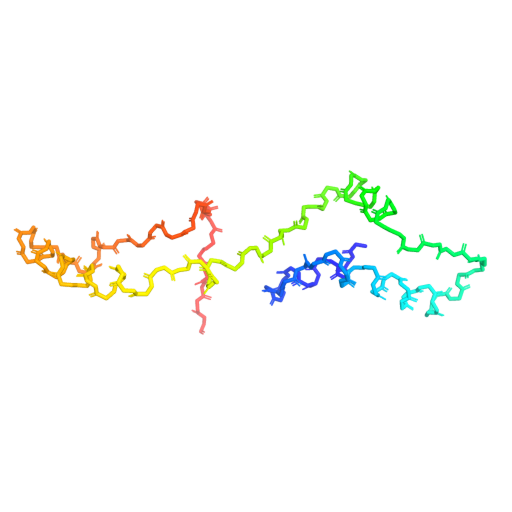HR A 1 96 ? -6.832 6.563 9.467 1.00 46.38 96 THR A CA 1
ATOM 767 C C . THR A 1 96 ? -7.284 6.721 8.013 1.00 46.38 96 THR A C 1
ATOM 769 O O . THR A 1 96 ? -6.659 7.376 7.185 1.00 46.38 96 THR A O 1
ATOM 772 N N . ALA A 1 97 ? -8.419 6.123 7.682 1.00 45.16 97 ALA A N 1
ATOM 773 C CA . ALA A 1 97 ? -9.180 6.429 6.493 1.00 45.16 97 ALA A CA 1
ATOM 774 C C . ALA A 1 97 ? -10.624 6.669 6.922 1.00 45.16 97 ALA A C 1
ATOM 776 O O . ALA A 1 97 ? -11.500 5.813 6.804 1.00 45.16 97 ALA A O 1
ATOM 777 N N . LEU A 1 98 ? -10.867 7.891 7.398 1.00 44.88 98 LEU A N 1
ATOM 77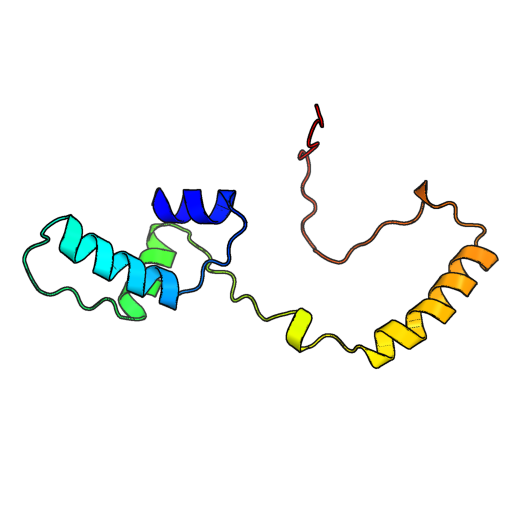8 C CA . LEU A 1 98 ? -12.196 8.478 7.495 1.00 44.88 98 LEU A CA 1
ATOM 779 C C . LEU A 1 98 ? -12.755 8.583 6.065 1.00 44.88 98 LEU A C 1
ATOM 781 O O . LEU A 1 98 ? -12.643 9.605 5.392 1.00 44.88 98 LEU A O 1
ATOM 785 N N . SER A 1 99 ? -13.277 7.475 5.544 1.00 43.31 99 SER A N 1
ATOM 786 C CA . SER A 1 99 ? -13.918 7.423 4.235 1.00 43.31 99 SER A CA 1
ATOM 787 C C . SER A 1 99 ? -15.356 7.913 4.384 1.00 43.31 99 SER A C 1
ATOM 789 O O . SER A 1 99 ? -16.306 7.155 4.558 1.00 43.31 99 SER A O 1
ATOM 791 N N . TRP A 1 100 ? -15.536 9.233 4.332 1.00 37.47 100 TRP A N 1
ATOM 792 C CA . TRP A 1 100 ? -16.866 9.815 4.184 1.00 37.47 100 TRP A CA 1
ATOM 793 C C . TRP A 1 100 ? -17.438 9.368 2.825 1.00 37.47 100 TRP A C 1
ATOM 795 O O . TRP A 1 100 ? -16.932 9.775 1.780 1.00 37.47 100 TRP A O 1
ATOM 805 N N . ARG A 1 101 ? -18.502 8.544 2.858 1.00 41.25 101 ARG A N 1
ATOM 806 C CA . ARG A 1 101 ? -19.303 8.012 1.723 1.00 41.25 101 ARG A CA 1
ATOM 807 C C . ARG A 1 101 ? -18.859 6.701 1.045 1.00 41.25 101 ARG A C 1
ATOM 809 O O . ARG A 1 101 ? -18.894 6.618 -0.182 1.00 41.25 101 ARG A O 1
ATOM 816 N N . TYR A 1 102 ? -18.589 5.629 1.789 1.00 44.16 102 TYR A N 1
ATOM 817 C CA . TYR A 1 102 ? -18.683 4.279 1.203 1.00 44.16 102 TYR A CA 1
ATOM 818 C C . TYR A 1 102 ? -19.622 3.373 2.005 1.00 44.16 102 TYR A C 1
ATOM 820 O O . TYR A 1 102 ? -19.207 2.504 2.763 1.00 44.16 102 TYR A O 1
ATOM 828 N N . VAL A 1 103 ? -20.928 3.578 1.817 1.00 42.78 103 VAL A N 1
ATOM 829 C CA . VAL A 1 103 ? -21.932 2.570 2.172 1.00 42.78 103 VAL A CA 1
ATOM 830 C C . VAL A 1 103 ? -21.943 1.540 1.046 1.00 42.78 103 VAL A C 1
ATOM 832 O O . VAL A 1 103 ? -22.491 1.790 -0.027 1.00 42.78 103 VAL A O 1
ATOM 835 N N . LEU A 1 104 ? -21.331 0.380 1.274 1.00 43.97 104 LEU A N 1
ATOM 836 C CA . LEU A 1 104 ? -21.593 -0.802 0.456 1.00 43.97 104 LEU A CA 1
ATOM 837 C C . LEU A 1 104 ? -23.028 -1.259 0.750 1.00 43.97 104 LEU A C 1
ATOM 839 O O . LEU A 1 104 ? -23.300 -1.836 1.801 1.00 43.97 104 LEU A O 1
ATOM 843 N N . ARG A 1 105 ? -23.957 -0.987 -0.174 1.00 44.16 105 ARG A N 1
ATOM 844 C CA . ARG A 1 105 ? -25.247 -1.686 -0.199 1.00 44.16 105 ARG A CA 1
ATOM 845 C C . ARG A 1 105 ? -24.962 -3.153 -0.509 1.00 44.16 105 ARG A C 1
ATOM 847 O O . ARG A 1 105 ? -24.427 -3.457 -1.572 1.00 44.16 105 ARG A O 1
ATOM 854 N N . LYS A 1 106 ? -25.302 -4.040 0.423 1.00 43.34 106 LYS A N 1
ATOM 855 C CA . LYS A 1 106 ? -25.421 -5.470 0.140 1.00 43.34 106 LYS A CA 1
ATOM 856 C C . LYS A 1 106 ? -26.767 -5.690 -0.557 1.00 43.34 106 LYS A C 1
ATOM 858 O O . LYS A 1 106 ? -27.791 -5.278 -0.015 1.00 43.34 106 LYS A O 1
ATOM 863 N N . THR A 1 107 ? -26.742 -6.262 -1.756 1.00 42.41 107 THR A N 1
ATOM 864 C CA . THR A 1 107 ? -27.822 -7.135 -2.244 1.00 42.41 107 THR A CA 1
ATOM 865 C C . THR A 1 107 ? -27.600 -8.523 -1.685 1.00 42.41 107 THR A C 1
ATOM 867 O O . THR A 1 107 ? -26.417 -8.940 -1.701 1.00 42.41 107 THR A O 1
#

Secondary structure (DSSP, 8-state):
-HHHHHHHHTT----HHHHHHHHHHHHHHTT--S-----HHHHHHHHHHHT--------HHHH--HHHHHHHHHHHHHHHHHTT--GGG-----S----TT------

Radius of gyration: 21.53 Å; chains: 1; bounding box: 44×23×64 Å

InterPro domains:
  IPR006600 HTH CenpB-type DNA-binding domain [PF03221] (2-54)
  IPR006600 HTH CenpB-type DNA-binding domain [PS51253] (1-56)
  IPR009057 Homedomain-like superfamily [SSF46689] (2-52)
  IPR050863 Centromere and Transposable Element-Derived Protein [PTHR19303] (1-100)

pLDDT: mean 78.06, std 17.13, range [37.47, 95.75]

Organism: Chiloscyllium punctatum (NCBI:txid137246)